Protein AF-A0AAJ0L5V7-F1 (afdb_monomer_lite)

Radius of gyration: 19.56 Å; chains: 1; bounding box: 46×31×51 Å

Secondary structure (DSSP, 8-state):
----PPTTB-PPPHHHHHHHHHTT--HHHHHHHHHT-B----HHHHHHHHHHHHHHHHHHHHH-HHHHHHHHHHHHHHHHHHHT-S-HHHHHHHHHHHHHHHHS-HHHHHHHHH-TTGGGS--

Structure (mmCIF, N/CA/C/O backbone):
data_AF-A0AAJ0L5V7-F1
#
_entry.id   AF-A0AAJ0L5V7-F1
#
loop_
_atom_site.group_PDB
_atom_site.id
_atom_site.type_symbol
_atom_site.label_atom_id
_atom_site.label_alt_id
_atom_site.label_comp_id
_atom_site.label_asym_id
_atom_site.label_entity_id
_atom_site.label_seq_id
_atom_site.pdbx_PDB_ins_code
_atom_site.Cartn_x
_atom_site.Cartn_y
_atom_site.Cartn_z
_atom_site.occupancy
_atom_site.B_iso_or_equiv
_atom_site.auth_seq_id
_atom_site.auth_comp_id
_atom_site.auth_asym_id
_atom_site.auth_atom_id
_atom_site.pdbx_PDB_model_num
ATOM 1 N N . MET A 1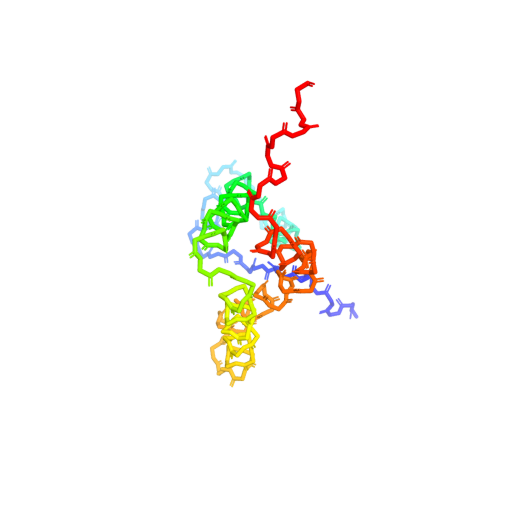 1 ? -22.178 -13.952 18.116 1.00 39.41 1 MET A N 1
ATOM 2 C CA . MET A 1 1 ? -22.077 -12.705 17.334 1.00 39.41 1 MET A CA 1
ATOM 3 C C . MET A 1 1 ? -20.886 -12.880 16.412 1.00 39.41 1 MET A C 1
ATOM 5 O O . MET A 1 1 ? -19.922 -13.462 16.895 1.00 39.41 1 MET A O 1
ATOM 9 N N . PRO A 1 2 ? -20.940 -12.532 15.119 1.00 45.53 2 PRO A N 1
ATOM 10 C CA . PRO A 1 2 ? -19.735 -12.599 14.310 1.00 45.53 2 PRO A CA 1
ATOM 11 C C . PRO A 1 2 ? -18.833 -11.428 14.713 1.00 45.53 2 PRO A C 1
ATOM 13 O O . PRO A 1 2 ? -19.220 -10.274 14.567 1.00 45.53 2 PRO A O 1
ATOM 16 N N . ASP A 1 3 ? -17.658 -11.751 15.250 1.00 53.69 3 ASP A N 1
ATOM 17 C CA . ASP A 1 3 ? -16.593 -10.827 15.670 1.00 53.69 3 ASP A CA 1
ATOM 18 C C . ASP A 1 3 ? -15.822 -10.202 14.481 1.00 53.69 3 ASP A C 1
ATOM 20 O O . ASP A 1 3 ? -14.781 -9.571 14.663 1.00 53.69 3 ASP A O 1
ATOM 24 N N . ASP A 1 4 ? -16.318 -10.340 13.251 1.00 61.75 4 ASP A N 1
ATOM 25 C CA . ASP A 1 4 ? -15.579 -9.986 12.038 1.00 61.75 4 ASP A CA 1
ATOM 26 C C . ASP A 1 4 ? -15.909 -8.565 11.575 1.00 61.75 4 ASP A C 1
ATOM 28 O O . ASP A 1 4 ? -16.668 -8.339 10.629 1.00 61.75 4 ASP A O 1
ATOM 32 N N . LYS A 1 5 ? -15.316 -7.577 12.251 1.00 63.09 5 LYS A N 1
ATOM 33 C CA . LYS A 1 5 ? -15.255 -6.215 11.707 1.00 63.09 5 LYS A CA 1
ATOM 34 C C . LYS A 1 5 ? -14.442 -6.233 10.400 1.00 63.09 5 LYS A C 1
ATOM 36 O O . LYS A 1 5 ? -13.410 -6.908 10.352 1.00 63.09 5 LYS A O 1
ATOM 41 N N . PRO A 1 6 ? -14.859 -5.505 9.348 1.00 61.47 6 PRO A N 1
ATOM 42 C CA . PRO A 1 6 ? -14.170 -5.533 8.059 1.00 61.47 6 PRO A CA 1
ATOM 43 C C . PRO A 1 6 ? -12.703 -5.098 8.168 1.00 61.47 6 PRO A C 1
ATOM 45 O O . PRO A 1 6 ? -12.343 -4.266 9.004 1.00 61.47 6 PRO A O 1
ATOM 48 N N . LEU A 1 7 ? -11.842 -5.622 7.291 1.00 54.34 7 LEU A N 1
ATOM 49 C CA . LEU A 1 7 ? -10.434 -5.227 7.243 1.00 54.34 7 LEU A CA 1
ATOM 50 C C . LEU A 1 7 ? -10.322 -3.714 6.976 1.00 54.34 7 LEU A C 1
ATOM 52 O O . LEU A 1 7 ? -10.874 -3.212 6.001 1.00 54.34 7 LEU A O 1
ATOM 56 N N . GLY A 1 8 ? -9.619 -2.986 7.848 1.00 57.88 8 GLY A N 1
ATOM 57 C CA . GLY A 1 8 ? -9.511 -1.525 7.764 1.00 57.88 8 GLY A CA 1
ATOM 58 C C . GLY A 1 8 ? -10.640 -0.756 8.457 1.00 57.88 8 GLY A C 1
ATOM 59 O O . GLY A 1 8 ? -10.652 0.470 8.385 1.00 57.88 8 GLY A O 1
ATOM 60 N N . TRP A 1 9 ? -11.559 -1.433 9.149 1.00 74.12 9 TRP A N 1
ATOM 61 C CA . TRP A 1 9 ? -12.513 -0.785 10.046 1.00 74.12 9 TRP A CA 1
ATOM 62 C C . TRP A 1 9 ? -11.790 0.032 11.119 1.00 74.12 9 TRP A C 1
ATOM 64 O O . TRP A 1 9 ? -10.848 -0.460 11.752 1.00 74.12 9 TRP A O 1
ATOM 74 N N . ARG A 1 10 ? -12.235 1.270 11.343 1.00 69.81 10 ARG A N 1
ATOM 75 C CA . ARG A 1 10 ? -11.743 2.103 12.445 1.00 69.81 10 ARG A CA 1
ATOM 76 C C . ARG A 1 10 ? -12.915 2.613 13.278 1.00 69.81 10 ARG A C 1
ATOM 78 O O . ARG A 1 10 ? -13.897 3.071 12.693 1.00 69.81 10 ARG A O 1
ATOM 85 N N . PRO A 1 11 ? -12.809 2.585 14.618 1.00 79.19 11 PRO A N 1
ATOM 86 C CA . PRO A 1 11 ? -13.787 3.268 15.446 1.00 79.19 11 PRO A CA 1
ATOM 87 C C . PRO A 1 11 ? -13.734 4.766 15.140 1.00 79.19 11 PRO A C 1
ATOM 89 O O . PRO A 1 11 ? -12.671 5.314 14.827 1.00 79.19 11 PRO A O 1
ATOM 92 N N . PHE A 1 12 ? -14.877 5.424 15.235 1.00 80.25 12 PHE A N 1
ATOM 93 C CA . PHE A 1 12 ? -14.944 6.871 15.238 1.00 80.25 12 PHE A CA 1
ATOM 94 C C . PHE A 1 12 ? -14.213 7.416 16.461 1.00 80.25 12 PHE A C 1
ATOM 96 O O . PHE A 1 12 ? -14.307 6.890 17.572 1.00 80.25 12 PHE A O 1
ATOM 103 N N . THR A 1 13 ? -13.474 8.502 16.259 1.00 84.38 13 THR A N 1
ATOM 104 C CA . THR A 1 13 ? -12.947 9.280 17.379 1.00 84.38 13 THR A CA 1
ATOM 105 C C . THR A 1 13 ? -14.088 10.006 18.097 1.00 84.38 13 THR A C 1
ATOM 107 O O . THR A 1 13 ? -15.181 10.172 17.549 1.00 84.38 13 THR A O 1
ATOM 110 N N . GLU A 1 14 ? -13.847 10.502 19.313 1.00 86.62 14 GLU A N 1
ATOM 111 C CA . GLU A 1 14 ? -14.851 11.321 20.011 1.00 86.62 14 GLU A CA 1
ATOM 112 C C . GLU A 1 14 ? -15.198 12.591 19.213 1.00 86.62 14 GLU A C 1
ATOM 114 O O . GLU A 1 14 ? -16.339 13.045 19.224 1.00 86.62 14 GLU A O 1
ATOM 119 N N . GLU A 1 15 ? -14.237 13.130 18.456 1.00 84.56 15 GLU A N 1
ATOM 120 C CA . GLU A 1 15 ? -14.461 14.253 17.543 1.00 84.56 15 GLU A CA 1
ATOM 121 C C . GLU A 1 15 ? -15.368 13.860 16.365 1.00 84.56 15 GLU A C 1
ATOM 123 O O . GLU A 1 15 ? -16.285 14.605 16.017 1.00 84.56 15 GLU A O 1
ATOM 128 N N . ASP A 1 16 ? -15.173 12.676 15.778 1.00 82.19 16 ASP A N 1
ATOM 129 C CA . ASP A 1 16 ? -16.054 12.141 14.732 1.00 82.19 16 ASP A CA 1
ATOM 130 C C . ASP A 1 16 ? -17.476 11.945 15.257 1.00 82.19 16 ASP A C 1
ATOM 132 O O . ASP A 1 16 ? -18.422 12.454 14.657 1.00 82.19 16 ASP A O 1
ATOM 136 N N . ARG A 1 17 ? -17.632 11.290 16.415 1.00 88.69 17 ARG A N 1
ATOM 137 C CA . ARG A 1 17 ? -18.939 11.097 17.063 1.00 88.69 17 ARG A CA 1
ATOM 138 C C . ARG A 1 17 ? -19.610 12.435 17.375 1.00 88.69 17 ARG A C 1
ATOM 140 O O . ARG A 1 17 ? -20.793 12.609 17.087 1.00 88.69 17 ARG A O 1
ATOM 147 N N . ALA A 1 18 ? -18.865 13.415 17.888 1.00 88.81 18 ALA A N 1
ATOM 148 C CA . ALA A 1 18 ? -19.383 14.759 18.136 1.00 88.81 18 ALA A CA 1
ATOM 149 C C . ALA A 1 18 ? -19.858 15.455 16.847 1.00 88.81 18 ALA A C 1
ATOM 151 O O . ALA A 1 18 ? -20.907 16.103 16.859 1.00 88.81 18 ALA A O 1
ATOM 152 N N . ARG A 1 19 ? -19.144 15.287 15.724 1.00 82.88 19 ARG A N 1
ATOM 153 C CA . ARG A 1 19 ? -19.575 15.799 14.413 1.00 82.88 19 ARG A CA 1
ATOM 154 C C . ARG A 1 19 ? -20.871 15.146 13.937 1.00 82.88 19 ARG A C 1
ATOM 156 O O . ARG A 1 19 ? -21.751 15.867 13.472 1.00 82.88 19 ARG A O 1
ATOM 163 N N . GLN A 1 20 ? -21.019 13.829 14.097 1.00 82.94 20 GLN A N 1
ATOM 164 C CA . GLN A 1 20 ? -22.247 13.119 13.712 1.00 82.94 20 GLN A CA 1
ATOM 165 C C . GLN A 1 20 ? -23.459 13.550 14.560 1.00 82.94 20 GLN A C 1
ATOM 167 O O . GLN A 1 20 ? -24.541 13.795 14.026 1.00 82.94 20 GLN A O 1
ATOM 172 N N . ARG A 1 21 ? -23.270 13.755 15.871 1.00 90.50 21 ARG A N 1
ATOM 173 C CA . ARG A 1 21 ? -24.312 14.324 16.748 1.00 90.50 21 ARG A CA 1
ATOM 174 C C . ARG A 1 21 ? -24.702 15.739 16.325 1.00 90.50 21 ARG A C 1
ATOM 176 O O . ARG A 1 21 ? -25.881 16.080 16.316 1.00 90.50 21 ARG A O 1
ATOM 183 N N . ALA A 1 22 ? -23.724 16.571 15.957 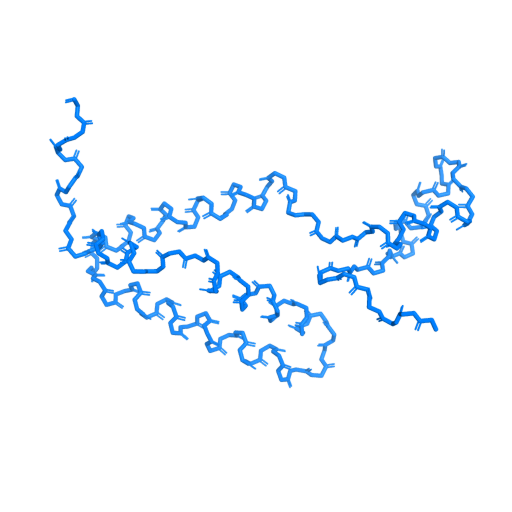1.00 88.62 22 ALA A N 1
ATOM 184 C CA . ALA A 1 22 ? -23.958 17.962 15.565 1.00 88.62 22 ALA A CA 1
ATOM 185 C C . ALA A 1 22 ? -24.797 18.102 14.282 1.00 88.62 22 ALA A C 1
ATOM 187 O O . ALA A 1 22 ? -25.473 19.116 14.110 1.00 88.62 22 ALA A O 1
ATOM 188 N N . ILE A 1 23 ? -24.785 17.093 13.407 1.00 83.81 23 ILE A N 1
ATOM 189 C CA . ILE A 1 23 ? -25.640 17.032 12.211 1.00 83.81 23 ILE A CA 1
ATOM 190 C C . ILE A 1 23 ? -26.974 16.306 12.450 1.00 83.81 23 ILE A C 1
ATOM 192 O O . ILE A 1 23 ? -27.785 16.214 11.532 1.00 83.81 23 ILE A O 1
ATOM 196 N N . GLY A 1 24 ? -27.231 15.862 13.685 1.00 87.25 24 GLY A N 1
ATOM 197 C CA . GLY A 1 24 ? -28.530 15.361 14.130 1.00 87.25 24 GLY A CA 1
ATOM 198 C C . GLY A 1 24 ? -28.709 13.845 14.083 1.00 87.25 24 GLY A C 1
ATOM 199 O O . GLY A 1 24 ? -29.845 13.395 14.217 1.00 87.25 24 GLY A O 1
ATOM 200 N N . TYR A 1 25 ? -27.641 13.061 13.906 1.00 84.31 25 TYR A N 1
ATOM 201 C CA . TYR A 1 25 ? -27.732 11.604 14.032 1.00 84.31 25 TYR A CA 1
ATOM 202 C C . TYR A 1 25 ? -27.852 11.175 15.499 1.00 84.31 25 TYR A C 1
ATOM 204 O O . TYR A 1 25 ? -27.205 11.746 16.382 1.00 84.31 25 TYR A O 1
ATOM 212 N N . ASP A 1 26 ? -28.687 10.167 15.749 1.00 89.69 26 ASP A N 1
ATOM 213 C CA . ASP A 1 26 ? -28.790 9.501 17.048 1.00 89.69 26 ASP A CA 1
ATOM 214 C C . ASP A 1 26 ? -27.671 8.462 17.241 1.00 89.69 26 ASP A C 1
ATOM 216 O O . ASP A 1 26 ? -26.942 8.125 16.309 1.00 89.69 26 ASP A O 1
ATOM 220 N N . GLU A 1 27 ? -27.491 7.980 18.476 1.00 88.00 27 GLU A N 1
ATOM 221 C CA . GLU A 1 27 ? -26.403 7.042 18.800 1.00 88.00 27 GLU A CA 1
ATOM 222 C C . GLU A 1 27 ? -26.523 5.712 18.044 1.00 88.00 27 GLU A C 1
ATOM 224 O O . GLU A 1 27 ? -25.503 5.152 17.663 1.00 88.00 27 GLU A O 1
ATOM 229 N N . GLU A 1 28 ? -27.742 5.237 17.769 1.00 87.81 28 GLU A N 1
ATOM 230 C CA . GLU A 1 28 ? -27.963 4.000 17.008 1.00 87.81 28 GLU A CA 1
ATOM 231 C C . GLU A 1 28 ? -27.470 4.157 15.563 1.00 87.81 28 GLU A C 1
ATOM 233 O O . GLU A 1 28 ? -26.686 3.343 15.078 1.00 87.81 28 GLU A O 1
ATOM 238 N N . THR A 1 29 ? -27.817 5.270 14.912 1.00 80.50 29 THR A N 1
ATOM 239 C CA . THR A 1 29 ? -27.324 5.611 13.572 1.00 80.50 29 THR A CA 1
ATOM 240 C C . THR A 1 29 ? -25.806 5.806 13.565 1.00 80.50 29 THR A C 1
ATOM 242 O O . THR A 1 29 ? -25.129 5.414 12.617 1.00 80.50 29 THR A O 1
ATOM 245 N N . ILE A 1 30 ? -25.238 6.410 14.613 1.00 83.50 30 ILE A N 1
ATOM 246 C CA . ILE A 1 30 ? -23.785 6.595 14.740 1.00 83.50 30 ILE A CA 1
ATOM 247 C C . ILE A 1 30 ? -23.066 5.251 14.875 1.00 83.50 30 ILE A C 1
ATOM 249 O O . ILE A 1 30 ? -22.027 5.069 14.243 1.00 83.50 30 ILE A O 1
ATOM 253 N N . ASP A 1 31 ? -23.610 4.316 15.651 1.00 83.75 31 ASP A N 1
ATOM 254 C CA . ASP A 1 31 ? -23.058 2.970 15.808 1.00 83.75 31 ASP A CA 1
ATOM 255 C C . ASP A 1 31 ? -23.146 2.176 14.492 1.00 83.75 31 ASP A C 1
ATOM 257 O O . ASP A 1 31 ? -22.189 1.497 14.118 1.00 83.75 31 ASP A O 1
ATOM 261 N N . GLU A 1 32 ? -24.238 2.302 13.731 1.00 79.56 32 GLU A N 1
ATOM 262 C CA . GLU A 1 32 ? -24.362 1.708 12.391 1.00 79.56 32 GLU A CA 1
ATOM 263 C C . GLU A 1 32 ? -23.354 2.303 11.397 1.00 79.56 32 GLU A C 1
ATOM 265 O O . GLU A 1 32 ? -22.671 1.570 10.671 1.00 79.56 32 GLU A O 1
ATOM 270 N N . LEU A 1 33 ? -23.210 3.633 11.393 1.00 73.31 33 LEU A N 1
ATOM 271 C CA . LEU A 1 33 ? -22.221 4.337 10.579 1.00 73.31 33 LEU A CA 1
ATOM 272 C C . LEU A 1 33 ? -20.803 3.909 10.952 1.00 73.31 33 LEU A C 1
ATOM 274 O O . LEU A 1 33 ? -20.004 3.627 10.063 1.00 73.31 33 LEU A O 1
ATOM 278 N N . GLU A 1 34 ? -20.507 3.795 12.244 1.00 79.06 34 GLU A N 1
ATOM 279 C CA . GLU A 1 34 ? -19.230 3.314 12.752 1.00 79.06 34 GLU A CA 1
ATOM 280 C C . GLU A 1 34 ? -18.989 1.863 12.326 1.00 79.06 34 GLU A C 1
ATOM 282 O O . GLU A 1 34 ? -17.925 1.571 11.800 1.00 79.06 34 GLU A O 1
ATOM 287 N N . LEU A 1 35 ? -19.958 0.952 12.450 1.00 74.62 35 LEU A N 1
ATOM 288 C CA . LEU A 1 35 ? -19.845 -0.437 11.978 1.00 74.62 35 LEU A CA 1
ATOM 289 C C . LEU A 1 35 ? -19.586 -0.528 10.467 1.00 74.62 35 LEU A C 1
ATOM 291 O O . LEU A 1 35 ? -18.848 -1.406 10.016 1.00 74.62 35 LEU A O 1
ATOM 295 N N . SER A 1 36 ? -20.142 0.411 9.701 1.00 65.31 36 SER A N 1
ATOM 296 C CA . SER A 1 36 ? -19.904 0.558 8.264 1.00 65.31 36 SER A CA 1
ATOM 297 C C . SER A 1 36 ? -18.646 1.366 7.911 1.00 65.31 36 SER A C 1
ATOM 299 O O . SER A 1 36 ? -18.292 1.435 6.733 1.00 65.31 36 SER A O 1
ATOM 301 N N . ASN A 1 37 ? -17.939 1.928 8.906 1.00 67.44 37 ASN A N 1
ATOM 302 C CA . ASN A 1 37 ? -16.719 2.727 8.752 1.00 67.44 37 ASN A CA 1
ATOM 303 C C . ASN A 1 37 ? -15.502 1.844 8.459 1.00 67.44 37 ASN A C 1
ATOM 305 O O . ASN A 1 37 ? -14.497 1.800 9.177 1.00 67.44 37 ASN A O 1
ATOM 309 N N . VAL A 1 38 ? -15.617 1.102 7.370 1.00 55.75 38 VAL A N 1
ATOM 310 C CA . VAL A 1 38 ? -14.494 0.494 6.685 1.00 55.75 38 VAL A CA 1
ATOM 311 C C . VAL A 1 38 ? -13.674 1.638 6.115 1.00 55.75 38 VAL A C 1
ATOM 313 O O . VAL A 1 38 ? -14.240 2.554 5.522 1.00 55.75 38 VAL A O 1
ATOM 316 N N . TYR A 1 39 ? -12.351 1.594 6.267 1.00 54.72 39 TYR A N 1
ATOM 317 C CA . TYR A 1 39 ? -11.459 2.409 5.454 1.00 54.72 39 TYR A CA 1
ATOM 318 C C . TYR A 1 39 ? -11.806 2.179 3.977 1.00 54.72 39 TYR A C 1
ATOM 320 O O . TYR A 1 39 ? -11.367 1.217 3.351 1.00 54.72 39 TYR A O 1
ATOM 328 N N . SER A 1 40 ? -12.637 3.060 3.430 1.00 45.94 40 SER A N 1
ATOM 329 C CA . SER A 1 40 ? -12.746 3.254 2.003 1.00 45.94 40 SER A CA 1
ATOM 330 C C . SER A 1 40 ? -11.501 4.046 1.637 1.00 45.94 40 SER A C 1
ATOM 332 O O . SER A 1 40 ? -11.268 5.103 2.241 1.00 45.94 40 SER A O 1
ATOM 334 N N . PRO A 1 41 ? -10.650 3.567 0.719 1.00 47.81 41 PRO A N 1
ATOM 335 C CA . PRO A 1 41 ? -9.676 4.450 0.119 1.00 47.81 41 PRO A CA 1
ATOM 336 C C . PRO A 1 41 ? -10.477 5.594 -0.513 1.00 47.81 41 PRO A C 1
ATOM 338 O O . PRO A 1 41 ? -11.051 5.436 -1.586 1.00 47.81 41 PRO A O 1
ATOM 341 N N . ASN A 1 42 ? -10.553 6.739 0.178 1.00 50.50 42 ASN A N 1
ATOM 342 C CA . ASN A 1 42 ? -11.027 7.993 -0.401 1.00 50.50 42 ASN A CA 1
ATOM 343 C C . ASN A 1 42 ? -10.343 8.155 -1.763 1.00 50.50 42 ASN A C 1
ATOM 345 O O . ASN A 1 42 ? -9.228 7.665 -1.928 1.00 50.50 42 ASN A O 1
ATOM 349 N N . GLU A 1 43 ? -10.936 8.861 -2.724 1.00 48.62 43 GLU A N 1
ATOM 350 C CA . GLU A 1 43 ? -10.329 9.082 -4.051 1.00 48.62 43 GLU A CA 1
ATOM 351 C C . GLU A 1 43 ? -8.828 9.434 -3.957 1.00 48.62 43 GLU A C 1
ATOM 353 O O . GLU A 1 43 ? -8.010 8.935 -4.723 1.00 48.62 43 GLU A O 1
ATOM 358 N N . HIS A 1 44 ? -8.432 10.185 -2.923 1.00 52.97 44 HIS A N 1
ATOM 359 C CA . HIS 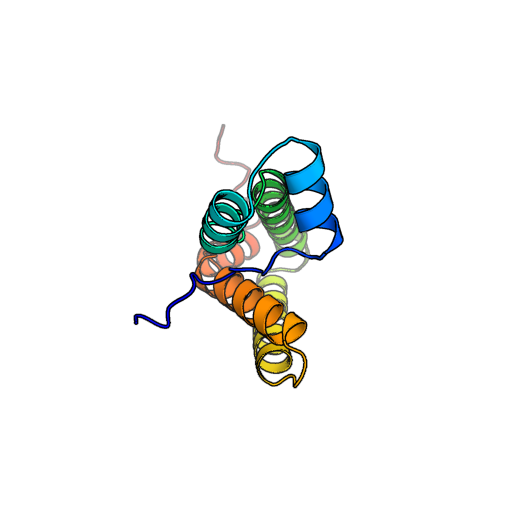A 1 44 ? -7.041 10.493 -2.569 1.00 52.97 44 HIS A CA 1
ATOM 360 C C . HIS A 1 44 ? -6.105 9.278 -2.419 1.00 52.97 44 HIS A C 1
ATOM 362 O O . HIS A 1 44 ? -4.936 9.369 -2.777 1.00 52.97 44 HIS A O 1
ATOM 368 N N . ALA A 1 45 ? -6.577 8.155 -1.883 1.00 60.94 45 ALA A N 1
ATOM 369 C CA . ALA A 1 45 ? -5.807 6.924 -1.741 1.00 60.94 45 ALA A CA 1
ATOM 370 C C . ALA A 1 45 ? -5.633 6.197 -3.083 1.00 60.94 45 ALA A C 1
ATOM 372 O O . ALA A 1 45 ? -4.551 5.670 -3.331 1.00 60.94 45 ALA A O 1
ATOM 373 N N . ILE A 1 46 ? -6.633 6.235 -3.975 1.00 65.38 46 ILE A N 1
ATOM 374 C CA . ILE A 1 46 ? -6.483 5.739 -5.355 1.00 65.38 46 ILE A CA 1
ATOM 375 C C . ILE A 1 46 ? -5.435 6.588 -6.085 1.00 65.38 46 ILE A C 1
ATOM 377 O O . ILE A 1 46 ? -4.460 6.043 -6.599 1.00 65.38 46 ILE A O 1
ATOM 381 N N . TRP A 1 47 ? -5.550 7.919 -6.017 1.00 67.69 47 TRP A N 1
ATOM 382 C CA . TRP A 1 47 ? -4.568 8.838 -6.606 1.00 67.69 47 TRP A CA 1
ATOM 383 C C . TRP A 1 47 ? -3.159 8.657 -6.028 1.00 67.69 47 TRP A C 1
ATOM 385 O O . TRP A 1 47 ? -2.175 8.740 -6.760 1.00 67.69 47 TRP A O 1
ATOM 395 N N . ALA A 1 48 ? -3.033 8.385 -4.726 1.00 71.94 48 ALA A N 1
ATOM 396 C CA . ALA A 1 48 ? -1.743 8.125 -4.092 1.00 71.94 48 ALA A CA 1
ATOM 397 C C . ALA A 1 48 ? -1.108 6.814 -4.579 1.00 71.94 48 ALA A C 1
ATOM 399 O O . ALA A 1 48 ? 0.105 6.772 -4.799 1.00 71.94 48 ALA A O 1
ATOM 400 N N . VAL A 1 49 ? -1.908 5.760 -4.778 1.00 75.62 49 VAL A N 1
ATOM 401 C CA . VAL A 1 49 ? -1.433 4.495 -5.354 1.00 75.62 49 VAL A CA 1
ATOM 402 C C . VAL A 1 49 ? -0.997 4.705 -6.801 1.00 75.62 49 VAL A C 1
ATOM 404 O O . VAL A 1 49 ? 0.115 4.320 -7.153 1.00 75.62 49 VAL A O 1
ATOM 407 N N . GLU A 1 50 ? -1.808 5.372 -7.622 1.00 76.75 50 GLU A N 1
ATOM 408 C CA . GLU A 1 50 ? -1.466 5.667 -9.018 1.00 76.75 50 GLU A CA 1
ATOM 409 C C . GLU A 1 50 ? -0.200 6.523 -9.140 1.00 76.75 50 GLU A C 1
ATOM 411 O O . GLU A 1 50 ? 0.689 6.213 -9.939 1.00 76.75 50 GLU A O 1
ATOM 416 N N . LEU A 1 51 ? -0.064 7.555 -8.302 1.00 78.88 51 LEU A N 1
ATOM 417 C CA . LEU A 1 51 ? 1.145 8.371 -8.230 1.00 78.88 51 LEU A CA 1
ATOM 418 C C . LEU A 1 51 ? 2.356 7.531 -7.806 1.00 78.88 51 LEU A C 1
ATOM 420 O O . LEU A 1 51 ? 3.415 7.626 -8.426 1.00 78.88 51 LEU A O 1
ATOM 424 N N . GLY A 1 52 ? 2.205 6.680 -6.789 1.00 83.69 52 GLY A N 1
ATOM 425 C CA . GLY A 1 52 ? 3.255 5.768 -6.336 1.00 83.69 52 GLY A CA 1
ATOM 426 C C . GLY A 1 52 ? 3.714 4.813 -7.440 1.00 83.69 52 GLY A C 1
ATOM 427 O O . GLY A 1 52 ? 4.915 4.651 -7.657 1.00 83.69 52 GLY A O 1
ATOM 428 N N . VAL A 1 53 ? 2.774 4.248 -8.200 1.00 83.81 53 VAL A N 1
ATOM 429 C CA . VAL A 1 53 ? 3.045 3.396 -9.368 1.00 83.81 53 VAL A CA 1
ATOM 430 C C . VAL A 1 53 ? 3.777 4.184 -10.460 1.00 83.81 53 VAL A C 1
ATOM 432 O O . VAL A 1 53 ? 4.778 3.711 -11.000 1.00 83.81 53 VAL A O 1
ATOM 435 N N . ALA A 1 54 ? 3.332 5.403 -10.775 1.00 82.50 54 ALA A N 1
ATOM 436 C CA . ALA A 1 54 ? 3.987 6.258 -11.764 1.00 82.50 54 ALA A CA 1
ATOM 437 C C . ALA A 1 54 ? 5.430 6.609 -11.358 1.00 82.50 54 ALA A C 1
ATOM 439 O O . ALA A 1 54 ? 6.345 6.545 -12.185 1.00 82.50 54 ALA A O 1
ATOM 440 N N . MET A 1 55 ? 5.655 6.918 -10.078 1.00 84.62 55 MET A N 1
ATOM 441 C CA . MET A 1 55 ? 6.986 7.167 -9.519 1.00 84.62 55 MET A CA 1
ATOM 442 C C . MET A 1 55 ? 7.868 5.917 -9.569 1.00 84.62 55 MET A C 1
ATOM 444 O O . MET A 1 55 ? 9.027 6.015 -9.970 1.00 84.62 55 MET A O 1
ATOM 448 N N . LEU A 1 56 ? 7.324 4.746 -9.226 1.00 85.81 56 LEU A N 1
ATOM 449 C CA . LEU A 1 56 ? 8.019 3.462 -9.329 1.00 85.81 56 LEU A CA 1
ATOM 450 C C . LEU A 1 56 ? 8.447 3.167 -10.765 1.00 85.81 56 LEU A C 1
ATOM 452 O O . LEU A 1 56 ? 9.585 2.765 -10.985 1.00 85.81 56 LEU A O 1
ATOM 456 N N . HIS A 1 57 ? 7.590 3.432 -11.752 1.00 83.94 57 HIS A N 1
ATOM 457 C CA . HIS A 1 57 ? 7.964 3.298 -13.157 1.00 83.94 57 HIS A CA 1
ATOM 458 C C . HIS A 1 57 ? 9.053 4.298 -13.563 1.00 83.94 57 HIS A C 1
ATOM 460 O O . HIS A 1 57 ? 10.022 3.923 -14.222 1.00 83.94 57 HIS A O 1
ATOM 466 N N . ALA A 1 58 ? 8.929 5.573 -13.186 1.00 83.38 58 ALA A N 1
ATOM 467 C CA . ALA A 1 58 ? 9.928 6.589 -13.514 1.00 83.38 58 ALA A CA 1
ATOM 468 C C . ALA A 1 58 ? 11.302 6.267 -12.902 1.00 83.38 58 ALA A C 1
ATOM 470 O O . ALA A 1 58 ? 12.319 6.334 -13.594 1.00 83.38 58 ALA A O 1
ATOM 471 N N . ALA A 1 59 ? 11.329 5.865 -11.632 1.00 86.00 59 ALA A N 1
ATOM 472 C CA . ALA A 1 59 ? 12.545 5.472 -10.933 1.00 86.00 59 ALA A CA 1
ATOM 473 C C . ALA A 1 59 ? 13.099 4.136 -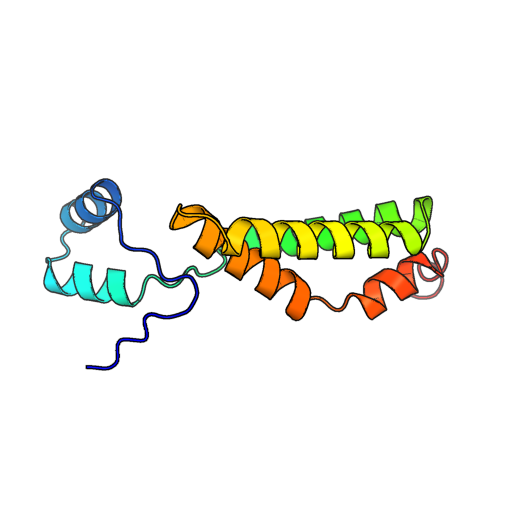11.451 1.00 86.00 59 ALA A C 1
ATOM 475 O O . ALA A 1 59 ? 14.296 4.034 -11.707 1.00 86.00 59 ALA A O 1
ATOM 476 N N . GLY A 1 60 ? 12.238 3.146 -11.693 1.00 84.94 60 GLY A N 1
ATOM 477 C CA . GLY A 1 60 ? 12.609 1.843 -12.243 1.00 84.94 60 GLY A CA 1
ATOM 478 C C . GLY A 1 60 ? 13.266 1.947 -13.619 1.00 84.94 60 GLY A C 1
ATOM 479 O O . GLY A 1 60 ? 14.271 1.291 -13.856 1.00 84.94 60 GLY A O 1
ATOM 480 N N . ARG A 1 61 ? 12.802 2.849 -14.495 1.00 82.25 61 ARG A N 1
ATOM 481 C CA . ARG A 1 61 ? 13.476 3.115 -15.782 1.00 82.25 61 ARG A CA 1
ATOM 482 C C . ARG A 1 61 ? 14.902 3.646 -15.617 1.00 82.25 61 ARG A C 1
ATOM 484 O O . ARG A 1 61 ? 15.764 3.353 -16.436 1.00 82.25 61 ARG A O 1
ATOM 491 N N . ARG A 1 62 ? 15.156 4.438 -14.571 1.00 84.94 62 ARG A N 1
ATOM 492 C CA . ARG A 1 62 ? 16.474 5.031 -14.295 1.00 84.94 62 ARG A CA 1
ATOM 493 C C . ARG A 1 62 ? 17.419 4.069 -13.575 1.00 84.94 62 ARG A C 1
ATOM 495 O O . ARG A 1 62 ? 18.625 4.132 -13.794 1.00 84.94 62 ARG A O 1
ATOM 502 N N . HIS A 1 63 ? 16.885 3.246 -12.680 1.00 87.31 63 HIS A N 1
ATOM 503 C CA . HIS A 1 63 ? 17.665 2.433 -11.744 1.00 87.31 63 HIS A CA 1
ATOM 504 C C . HIS A 1 63 ? 17.620 0.929 -12.044 1.00 87.31 63 HIS A C 1
ATOM 506 O O . HIS A 1 63 ? 18.353 0.165 -11.422 1.00 87.31 63 HIS A O 1
ATOM 512 N N . GLY A 1 64 ? 16.808 0.508 -13.013 1.00 87.94 64 GLY A N 1
ATOM 513 C CA . GLY A 1 64 ? 16.638 -0.884 -13.404 1.00 87.94 64 GLY A CA 1
ATOM 514 C C . GLY A 1 64 ? 15.688 -1.673 -12.491 1.00 87.94 64 GLY A C 1
ATOM 515 O O . GLY A 1 64 ? 15.143 -1.144 -11.517 1.00 87.94 64 GLY A O 1
ATOM 516 N N . PRO A 1 65 ? 15.474 -2.965 -12.797 1.00 88.50 65 PRO A N 1
ATOM 517 C CA . PRO A 1 65 ? 14.518 -3.820 -12.089 1.00 88.50 65 PRO A CA 1
ATOM 518 C C . PRO A 1 65 ? 14.870 -4.088 -10.622 1.00 88.50 65 PRO A C 1
ATOM 520 O O . PRO A 1 65 ? 13.970 -4.343 -9.822 1.00 88.50 65 PRO A O 1
ATOM 523 N N . ASP A 1 66 ? 16.147 -4.005 -10.247 1.00 91.50 66 ASP A N 1
ATOM 524 C CA . ASP A 1 66 ? 16.579 -4.235 -8.863 1.00 91.50 66 ASP A CA 1
ATOM 525 C C . ASP A 1 66 ? 16.033 -3.173 -7.906 1.00 91.50 66 ASP A C 1
ATOM 527 O O . ASP A 1 66 ? 15.644 -3.503 -6.791 1.00 91.50 66 ASP A O 1
ATOM 531 N N . PHE A 1 67 ? 15.849 -1.935 -8.374 1.00 91.12 67 PHE A N 1
ATOM 532 C CA . PHE A 1 67 ? 15.180 -0.898 -7.590 1.00 91.12 67 PHE A CA 1
ATOM 533 C C . PHE A 1 67 ? 13.754 -1.303 -7.188 1.00 91.12 67 PHE A C 1
ATOM 535 O O . PHE A 1 67 ? 13.361 -1.143 -6.035 1.00 91.12 67 PHE A O 1
ATOM 542 N N . ALA A 1 68 ? 12.970 -1.855 -8.120 1.00 90.31 68 ALA A N 1
ATOM 543 C CA . ALA A 1 68 ? 11.606 -2.294 -7.825 1.00 90.31 68 ALA A CA 1
ATOM 544 C C . ALA A 1 68 ? 11.590 -3.478 -6.841 1.00 90.31 68 ALA A C 1
ATOM 546 O O . ALA A 1 68 ? 10.739 -3.521 -5.949 1.00 90.31 68 ALA A O 1
ATOM 547 N N . ARG A 1 69 ? 12.563 -4.395 -6.948 1.00 91.62 69 ARG A N 1
ATOM 548 C CA . ARG A 1 69 ? 12.745 -5.501 -5.990 1.00 91.62 69 ARG A CA 1
ATOM 549 C C . ARG A 1 69 ? 13.106 -4.996 -4.595 1.00 91.62 69 ARG A C 1
ATOM 551 O O . ARG A 1 69 ? 12.547 -5.485 -3.614 1.00 91.62 69 ARG A O 1
ATOM 558 N N . ASP A 1 70 ? 13.982 -4.001 -4.503 1.00 94.25 70 ASP A N 1
ATOM 559 C CA . ASP A 1 70 ? 14.372 -3.391 -3.232 1.00 94.25 70 ASP A CA 1
ATOM 560 C C . ASP A 1 70 ? 13.193 -2.676 -2.566 1.00 94.25 70 ASP A C 1
ATOM 562 O O . ASP A 1 70 ? 12.982 -2.829 -1.361 1.00 94.25 70 ASP A O 1
ATOM 566 N N . VAL A 1 71 ? 12.370 -1.954 -3.337 1.00 92.94 71 VAL A N 1
ATOM 567 C CA . VAL A 1 71 ? 11.151 -1.327 -2.805 1.00 92.94 71 VAL A CA 1
ATOM 568 C C . VAL A 1 71 ? 10.164 -2.380 -2.301 1.00 92.94 71 VAL A C 1
ATOM 570 O O . VAL A 1 71 ? 9.661 -2.249 -1.184 1.00 92.94 71 VAL A O 1
ATOM 573 N N . LEU A 1 72 ? 9.921 -3.447 -3.069 1.00 93.69 72 LEU A N 1
ATOM 574 C CA . LEU A 1 72 ? 9.071 -4.558 -2.638 1.00 93.69 72 LEU A CA 1
ATOM 575 C C . LEU A 1 72 ? 9.581 -5.176 -1.325 1.00 93.69 72 LEU A C 1
ATOM 577 O O . LEU A 1 72 ? 8.818 -5.326 -0.369 1.00 93.69 72 LEU A O 1
ATOM 581 N N . SER A 1 73 ? 10.881 -5.465 -1.244 1.00 95.31 73 SER A N 1
ATOM 582 C CA . SER A 1 73 ? 11.527 -6.008 -0.043 1.00 95.31 73 SER A CA 1
ATOM 583 C C . SER A 1 73 ? 11.392 -5.068 1.164 1.00 95.31 73 SER A C 1
ATOM 585 O O . SER A 1 73 ? 11.082 -5.501 2.282 1.00 95.31 73 SER A O 1
ATOM 587 N N . ALA A 1 74 ? 11.549 -3.758 0.950 1.00 94.94 74 ALA A N 1
ATOM 588 C CA . ALA A 1 74 ? 11.378 -2.745 1.986 1.00 94.94 74 ALA A CA 1
ATOM 589 C C . ALA A 1 74 ? 9.927 -2.672 2.494 1.00 94.94 74 ALA A C 1
ATOM 591 O O . ALA A 1 74 ? 9.708 -2.585 3.706 1.00 94.94 74 ALA A O 1
ATOM 592 N N . LEU A 1 75 ? 8.936 -2.755 1.600 1.00 93.56 75 LEU A N 1
ATOM 593 C CA . LEU A 1 75 ? 7.514 -2.767 1.958 1.00 93.56 75 LEU A CA 1
ATOM 594 C C . LEU A 1 75 ? 7.128 -4.042 2.715 1.00 93.56 75 LEU A C 1
ATOM 596 O O . LEU A 1 75 ? 6.484 -3.954 3.759 1.00 93.56 75 LEU A O 1
ATOM 600 N N . GLN A 1 76 ? 7.586 -5.213 2.265 1.00 93.81 76 GLN A N 1
ATOM 601 C CA . GLN A 1 76 ? 7.382 -6.486 2.967 1.00 93.81 76 GLN A CA 1
ATOM 602 C C . GLN A 1 76 ? 7.993 -6.459 4.375 1.00 93.81 76 GLN A C 1
ATOM 604 O O . GLN A 1 76 ? 7.354 -6.851 5.356 1.00 93.81 76 GLN A O 1
ATOM 609 N N . SER A 1 77 ? 9.214 -5.935 4.495 1.00 95.31 77 SER A N 1
ATOM 610 C CA . SER A 1 77 ? 9.896 -5.774 5.782 1.00 95.31 77 SER A CA 1
ATOM 611 C C . SER A 1 77 ? 9.159 -4.795 6.700 1.00 95.31 77 SER A C 1
ATOM 613 O O . SER A 1 77 ? 9.027 -5.050 7.900 1.00 95.31 77 SER A O 1
ATOM 615 N N . ARG A 1 78 ? 8.641 -3.688 6.147 1.00 93.19 78 ARG A N 1
ATOM 616 C CA . ARG A 1 78 ? 7.817 -2.720 6.882 1.00 93.19 78 ARG A CA 1
ATOM 617 C C . ARG A 1 78 ? 6.530 -3.366 7.385 1.00 93.19 78 ARG A C 1
ATOM 619 O O . ARG A 1 78 ? 6.258 -3.245 8.575 1.00 93.19 78 ARG A O 1
ATOM 626 N N . ALA A 1 79 ? 5.794 -4.068 6.524 1.00 89.06 79 ALA A N 1
ATOM 627 C CA . ALA A 1 79 ? 4.565 -4.764 6.895 1.00 89.06 79 ALA A CA 1
ATOM 628 C C . ALA A 1 79 ? 4.813 -5.732 8.058 1.00 89.06 79 ALA A C 1
ATOM 630 O O . ALA A 1 79 ? 4.162 -5.625 9.091 1.00 89.06 79 ALA A O 1
ATOM 631 N N . LYS A 1 80 ? 5.837 -6.591 7.953 1.00 92.69 80 LYS A N 1
ATOM 632 C CA . LYS A 1 80 ? 6.195 -7.544 9.015 1.00 92.69 80 LYS A CA 1
ATOM 633 C C . LYS A 1 80 ? 6.510 -6.856 10.345 1.00 92.69 80 LYS A C 1
ATOM 635 O O . LYS A 1 80 ? 6.065 -7.319 11.392 1.00 92.69 80 LYS A O 1
ATOM 640 N N . ARG A 1 81 ? 7.286 -5.766 10.314 1.00 94.62 81 ARG A N 1
ATOM 641 C CA . ARG A 1 81 ? 7.634 -5.002 11.521 1.00 94.62 81 ARG A CA 1
ATOM 642 C C . ARG A 1 81 ? 6.392 -4.389 12.169 1.00 94.62 81 ARG A C 1
ATOM 644 O O . ARG A 1 81 ? 6.235 -4.498 13.377 1.00 94.62 81 ARG A O 1
ATOM 651 N N . LEU A 1 82 ? 5.529 -3.773 11.366 1.00 86.38 82 LEU A N 1
ATOM 652 C CA . LEU A 1 82 ? 4.293 -3.139 11.823 1.00 86.38 82 LEU A CA 1
ATOM 653 C C . LEU A 1 82 ? 3.303 -4.160 12.406 1.00 86.38 82 LEU A C 1
ATOM 655 O O . LEU A 1 82 ? 2.738 -3.931 13.471 1.00 86.38 82 LEU A O 1
ATOM 659 N N . SER A 1 83 ? 3.164 -5.333 11.782 1.00 80.00 83 SER A N 1
ATOM 660 C CA . SER A 1 83 ? 2.314 -6.417 12.293 1.00 80.00 83 SER A CA 1
ATOM 661 C C . SER A 1 83 ? 2.767 -6.961 13.653 1.00 80.00 83 SER A C 1
ATOM 663 O O . SER A 1 83 ? 1.937 -7.455 14.410 1.00 80.00 83 SER A O 1
ATOM 665 N N . GLY A 1 84 ? 4.063 -6.877 13.969 1.00 80.12 84 GLY A N 1
ATOM 666 C CA . GLY A 1 84 ? 4.618 -7.280 15.264 1.00 80.12 84 GLY A CA 1
ATOM 667 C C . GLY A 1 84 ? 4.555 -6.203 16.353 1.00 80.12 84 GLY A C 1
ATOM 668 O O . GLY A 1 84 ? 5.054 -6.446 17.448 1.00 80.12 84 GLY A O 1
ATOM 669 N N . SER A 1 85 ? 4.000 -5.021 16.064 1.00 89.19 85 SER A N 1
ATOM 670 C CA . SER A 1 85 ? 3.929 -3.908 17.015 1.00 89.19 85 SER A CA 1
ATOM 671 C C . SER A 1 85 ? 2.844 -4.115 18.079 1.00 89.19 85 SER A C 1
ATOM 673 O O . SER A 1 85 ? 1.763 -4.655 17.813 1.00 89.19 85 SER A O 1
ATOM 675 N N . GLU A 1 86 ? 3.105 -3.621 19.290 1.00 83.69 86 GLU A N 1
ATOM 676 C CA . GLU A 1 86 ? 2.112 -3.551 20.369 1.00 83.69 86 GLU A CA 1
ATOM 677 C C . GLU A 1 86 ? 1.049 -2.467 20.108 1.00 83.69 86 GLU A C 1
ATOM 679 O O . GLU A 1 86 ? -0.078 -2.579 20.599 1.00 83.69 86 GLU A O 1
ATOM 684 N N . SER A 1 87 ? 1.348 -1.482 19.254 1.00 76.81 87 SER A N 1
ATOM 685 C CA . SER A 1 87 ? 0.400 -0.447 18.823 1.00 76.81 87 SER A CA 1
ATOM 686 C C . SER A 1 87 ? -0.675 -1.013 17.889 1.00 76.81 87 SER A C 1
ATOM 688 O O . SER A 1 87 ? -0.377 -1.709 16.916 1.00 76.81 87 SER A O 1
ATOM 690 N N . SER A 1 88 ? -1.947 -0.701 18.159 1.00 66.69 88 SER A N 1
ATOM 691 C CA . SER A 1 88 ? -3.062 -1.062 17.272 1.00 66.69 88 SER A CA 1
ATOM 692 C C . SER A 1 88 ? -2.985 -0.363 15.919 1.00 66.69 88 SER A C 1
ATOM 694 O O . SER A 1 88 ? -3.284 -0.990 14.905 1.00 66.69 88 SER A O 1
ATOM 696 N N . ASP A 1 89 ? -2.547 0.895 15.896 1.00 67.25 89 ASP A N 1
ATOM 697 C CA . ASP A 1 89 ? -2.457 1.689 14.669 1.00 67.25 89 ASP A CA 1
ATOM 698 C C . ASP A 1 89 ? -1.391 1.133 13.730 1.00 67.25 89 ASP A C 1
ATOM 700 O O . ASP A 1 89 ? -1.637 0.977 12.532 1.00 67.25 89 ASP A O 1
ATOM 704 N N . ASP A 1 90 ? -0.251 0.730 14.294 1.00 69.00 90 ASP A N 1
ATOM 705 C CA . ASP A 1 90 ? 0.818 0.082 13.541 1.00 69.00 90 ASP A CA 1
ATOM 706 C C . ASP A 1 90 ? 0.328 -1.230 12.929 1.00 69.00 90 ASP A C 1
ATOM 708 O O . ASP A 1 90 ? 0.604 -1.504 11.767 1.00 69.00 90 ASP A O 1
ATOM 712 N N . ARG A 1 91 ? -0.440 -2.041 13.667 1.00 71.38 91 ARG A N 1
ATOM 713 C CA . ARG A 1 91 ? -0.973 -3.300 13.127 1.00 71.38 91 ARG A CA 1
ATOM 714 C C . ARG A 1 91 ? -1.937 -3.067 11.964 1.00 71.38 91 ARG A C 1
ATOM 716 O O . ARG A 1 91 ? -1.877 -3.812 10.983 1.00 71.38 91 ARG A O 1
ATOM 723 N N . VAL A 1 92 ? -2.782 -2.035 12.041 1.00 72.88 92 VAL A N 1
ATOM 724 C CA . VAL A 1 92 ? -3.668 -1.642 10.932 1.00 72.88 92 VAL A CA 1
ATOM 725 C C . VAL A 1 92 ? -2.845 -1.176 9.731 1.00 72.88 92 VAL A C 1
ATOM 727 O O . VAL A 1 92 ? -3.071 -1.658 8.622 1.00 72.88 92 VAL A O 1
ATOM 730 N N . GLU A 1 93 ? -1.854 -0.303 9.932 1.00 74.56 93 GLU A N 1
ATOM 731 C CA . GLU A 1 93 ? -0.960 0.136 8.854 1.00 74.56 93 GLU A CA 1
ATOM 732 C C . GLU A 1 93 ? -0.207 -1.054 8.236 1.00 74.56 93 GLU A C 1
ATOM 734 O O . GLU A 1 93 ? -0.118 -1.173 7.016 1.00 74.56 93 GLU A O 1
ATOM 739 N N . GLY A 1 94 ? 0.271 -1.988 9.059 1.00 71.56 94 GLY A N 1
ATOM 740 C CA . GLY A 1 94 ? 0.935 -3.209 8.611 1.00 71.56 94 GLY A CA 1
ATOM 741 C C . GLY A 1 94 ? 0.053 -4.051 7.692 1.00 71.56 94 GLY A C 1
ATOM 742 O O . GLY A 1 94 ? 0.523 -4.498 6.645 1.00 71.56 94 GLY A O 1
ATOM 743 N N . ALA A 1 95 ? -1.230 -4.212 8.031 1.00 75.19 95 ALA A N 1
ATOM 744 C CA . ALA A 1 95 ? -2.199 -4.908 7.187 1.00 75.19 95 ALA A CA 1
ATOM 745 C C . ALA A 1 95 ? -2.448 -4.173 5.859 1.00 75.19 95 ALA A C 1
ATOM 747 O O . ALA A 1 95 ? -2.534 -4.812 4.812 1.00 75.19 95 ALA A O 1
ATOM 748 N N . MET A 1 96 ? -2.499 -2.838 5.873 1.00 77.62 96 MET A N 1
ATOM 749 C CA . MET A 1 96 ? -2.654 -2.033 4.656 1.00 77.62 96 MET A CA 1
ATOM 750 C C . MET A 1 96 ? -1.438 -2.153 3.730 1.00 77.62 96 MET A C 1
ATOM 752 O O . MET A 1 96 ? -1.599 -2.342 2.525 1.00 77.62 96 MET A O 1
ATOM 756 N N . VAL A 1 97 ? -0.220 -2.098 4.280 1.00 81.56 97 VAL A N 1
ATOM 757 C CA . VAL A 1 97 ? 1.019 -2.287 3.507 1.00 81.56 97 VAL A CA 1
ATOM 758 C C . VAL A 1 97 ? 1.095 -3.711 2.951 1.00 81.56 97 VAL A C 1
ATOM 760 O O . VAL A 1 97 ? 1.456 -3.892 1.790 1.00 81.56 97 VAL A O 1
ATOM 763 N N . ALA A 1 98 ? 0.720 -4.722 3.740 1.00 79.25 98 ALA A N 1
ATOM 764 C CA . ALA A 1 98 ? 0.658 -6.106 3.274 1.00 79.25 98 ALA A CA 1
ATOM 765 C C . ALA A 1 98 ? -0.356 -6.279 2.131 1.00 79.25 98 ALA A C 1
ATOM 767 O O . ALA A 1 98 ? -0.049 -6.940 1.141 1.00 79.25 98 ALA A O 1
ATOM 768 N N . ASN A 1 99 ? -1.527 -5.644 2.239 1.00 80.50 99 ASN A N 1
ATOM 769 C CA . ASN A 1 99 ? -2.537 -5.655 1.187 1.00 80.50 99 ASN A CA 1
ATOM 770 C C . ASN A 1 99 ? -2.012 -5.004 -0.098 1.00 80.50 99 ASN A C 1
ATOM 772 O O . ASN A 1 99 ? -2.087 -5.625 -1.148 1.00 80.50 99 ASN A O 1
ATOM 776 N N . LEU A 1 100 ? -1.390 -3.820 -0.012 1.00 82.94 100 LEU A N 1
ATOM 777 C CA . LEU A 1 100 ? -0.759 -3.161 -1.163 1.00 82.94 100 LEU A CA 1
ATOM 778 C C . LEU A 1 100 ? 0.247 -4.083 -1.866 1.00 82.94 100 LEU A C 1
ATOM 780 O O . LEU A 1 100 ? 0.232 -4.199 -3.090 1.00 82.94 100 LEU A O 1
ATOM 784 N N . VAL A 1 101 ? 1.111 -4.748 -1.092 1.00 87.06 101 VAL A N 1
ATOM 785 C CA . VAL A 1 101 ? 2.094 -5.697 -1.628 1.00 87.06 101 VAL A CA 1
ATOM 786 C C . VAL A 1 101 ? 1.411 -6.861 -2.349 1.00 87.06 101 VAL A C 1
ATOM 788 O O . VAL A 1 101 ? 1.883 -7.259 -3.407 1.00 87.06 101 VAL A O 1
ATOM 791 N N . ALA A 1 102 ? 0.317 -7.390 -1.800 1.00 84.12 102 ALA A N 1
ATOM 792 C CA . ALA A 1 102 ? -0.400 -8.529 -2.366 1.00 84.12 102 ALA A CA 1
ATOM 793 C C . ALA A 1 102 ? -1.246 -8.177 -3.600 1.00 84.12 102 ALA A C 1
ATOM 795 O O . ALA A 1 102 ? -1.418 -9.020 -4.476 1.00 84.12 102 ALA A O 1
ATOM 796 N N . THR A 1 103 ? -1.796 -6.962 -3.670 1.00 81.94 103 THR A N 1
ATOM 797 C CA . THR A 1 103 ? -2.716 -6.556 -4.745 1.00 81.94 103 THR A CA 1
ATOM 798 C C . THR A 1 103 ? -2.023 -5.904 -5.936 1.00 81.94 103 THR A C 1
ATOM 800 O O . THR A 1 103 ? -2.608 -5.826 -7.012 1.00 81.94 103 THR A O 1
ATOM 803 N N . MET A 1 104 ? -0.809 -5.381 -5.754 1.00 84.81 104 MET A N 1
ATOM 804 C CA . MET A 1 104 ? -0.051 -4.738 -6.826 1.00 84.81 104 MET A CA 1
ATOM 805 C C . MET A 1 104 ? 0.646 -5.781 -7.709 1.00 84.81 104 MET A C 1
ATOM 807 O O . MET A 1 104 ? 1.280 -6.708 -7.210 1.00 84.81 104 MET A O 1
ATOM 811 N N . ASP A 1 105 ? 0.574 -5.596 -9.028 1.00 88.00 105 ASP A N 1
ATOM 812 C CA . ASP A 1 105 ? 1.282 -6.431 -10.004 1.00 88.00 105 ASP A CA 1
ATOM 813 C C . ASP A 1 105 ? 2.771 -6.045 -10.067 1.00 88.00 105 ASP A C 1
ATOM 815 O O . ASP A 1 105 ? 3.225 -5.275 -10.921 1.00 88.00 105 ASP A O 1
ATOM 819 N N . TRP A 1 106 ? 3.538 -6.537 -9.094 1.00 88.69 106 TRP A N 1
ATOM 820 C CA . TRP A 1 106 ? 4.976 -6.280 -8.998 1.00 88.69 106 TRP A CA 1
ATOM 821 C C . TRP A 1 106 ? 5.760 -6.850 -10.177 1.00 88.69 106 TRP A C 1
ATOM 823 O O . TRP A 1 106 ? 6.766 -6.256 -10.570 1.00 88.69 106 TRP A O 1
ATOM 833 N N . ASP A 1 107 ? 5.294 -7.947 -10.772 1.00 89.19 107 ASP A N 1
ATOM 834 C CA . ASP A 1 107 ? 5.937 -8.545 -11.938 1.00 89.19 107 ASP A CA 1
ATOM 835 C C . ASP A 1 107 ? 5.847 -7.600 -13.140 1.00 89.19 107 ASP A C 1
ATOM 837 O O . ASP A 1 107 ? 6.863 -7.346 -13.794 1.00 89.19 107 ASP A O 1
ATOM 841 N N . ALA A 1 108 ? 4.686 -6.980 -13.379 1.00 86.25 108 ALA A N 1
ATOM 842 C CA . ALA A 1 108 ? 4.542 -5.957 -14.414 1.00 86.25 108 ALA A CA 1
ATOM 843 C C . ALA A 1 108 ? 5.426 -4.723 -14.154 1.00 86.25 108 ALA A C 1
ATOM 845 O O . ALA A 1 108 ? 6.042 -4.191 -15.084 1.00 86.25 108 ALA A O 1
ATOM 846 N N . VAL A 1 109 ? 5.534 -4.277 -12.898 1.00 84.88 109 VAL A N 1
ATOM 847 C CA . VAL A 1 109 ? 6.388 -3.138 -12.510 1.00 84.88 109 VAL A CA 1
ATOM 848 C C . VAL A 1 109 ? 7.868 -3.447 -12.767 1.00 84.88 109 VAL A C 1
ATOM 850 O O . VAL A 1 109 ? 8.579 -2.634 -13.364 1.00 84.88 109 VAL A O 1
ATOM 853 N N . ILE A 1 110 ? 8.331 -4.635 -12.370 1.00 89.31 110 ILE A N 1
ATOM 854 C CA . ILE A 1 110 ? 9.711 -5.102 -12.572 1.00 89.31 110 ILE A CA 1
ATOM 855 C C . ILE A 1 110 ? 10.005 -5.305 -14.066 1.00 89.31 110 ILE A C 1
ATOM 857 O O . ILE A 1 110 ? 11.075 -4.915 -14.548 1.00 89.31 110 ILE A O 1
ATOM 861 N N . ALA A 1 111 ? 9.062 -5.869 -14.823 1.00 86.31 111 ALA A N 1
ATOM 862 C CA . ALA A 1 111 ? 9.200 -6.070 -16.262 1.00 86.31 111 ALA A CA 1
ATOM 863 C C . ALA A 1 111 ? 9.352 -4.733 -17.003 1.00 86.31 111 ALA A C 1
ATOM 865 O O . ALA A 1 111 ? 10.262 -4.578 -17.817 1.00 86.31 111 ALA A O 1
ATO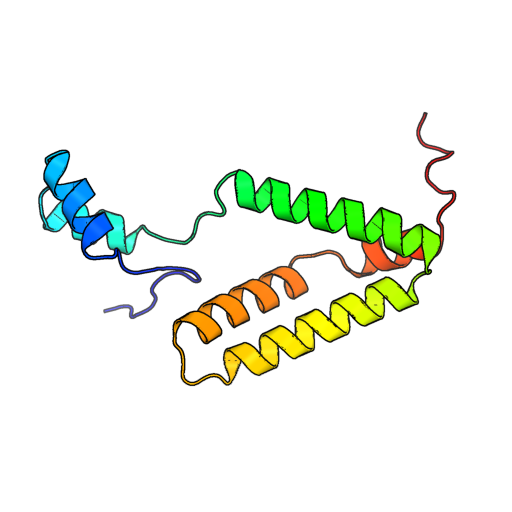M 866 N N . ARG A 1 112 ? 8.541 -3.724 -16.659 1.00 81.25 112 ARG A N 1
ATOM 867 C CA . ARG A 1 112 ? 8.661 -2.371 -17.229 1.00 81.25 112 ARG A CA 1
ATOM 868 C C . ARG A 1 112 ? 9.975 -1.685 -16.867 1.00 81.25 112 ARG A C 1
ATOM 870 O O . ARG A 1 112 ? 10.552 -1.001 -17.704 1.00 81.25 112 ARG A O 1
ATOM 877 N N . ALA A 1 113 ? 10.482 -1.887 -15.651 1.00 83.25 113 ALA A N 1
ATOM 878 C CA . ALA A 1 113 ? 11.804 -1.391 -15.266 1.00 83.25 113 ALA A CA 1
ATOM 879 C C . ALA A 1 113 ? 12.946 -2.081 -16.040 1.00 83.25 113 ALA A C 1
ATOM 881 O O . ALA A 1 113 ? 14.006 -1.490 -16.230 1.00 83.25 113 ALA A O 1
ATOM 882 N N . SER A 1 114 ? 12.726 -3.314 -16.509 1.00 77.94 114 SER A N 1
ATOM 883 C CA . SER A 1 114 ? 13.682 -4.070 -17.331 1.00 77.94 114 SER A CA 1
ATOM 884 C C . SER A 1 114 ? 13.696 -3.634 -18.802 1.00 77.94 114 SER A C 1
ATOM 886 O O . SER A 1 114 ? 14.673 -3.905 -19.495 1.00 77.94 114 SER A O 1
ATOM 888 N N . ASN A 1 115 ? 12.637 -2.971 -19.280 1.00 72.88 115 ASN A N 1
ATOM 889 C CA . ASN A 1 115 ? 12.509 -2.511 -20.663 1.00 72.88 115 ASN A CA 1
ATOM 890 C C . ASN A 1 115 ? 11.984 -1.057 -20.732 1.00 72.88 115 ASN A C 1
ATOM 892 O O . ASN A 1 115 ? 10.799 -0.832 -20.993 1.00 72.88 115 ASN A O 1
ATOM 896 N N . PRO A 1 116 ? 12.846 -0.055 -20.468 1.00 62.75 116 PRO A N 1
ATOM 897 C CA . PRO A 1 116 ? 12.441 1.347 -20.359 1.00 62.75 116 PRO A CA 1
ATOM 898 C C . PRO A 1 116 ? 11.969 1.989 -21.677 1.00 62.75 116 PRO A C 1
ATOM 900 O O . PRO A 1 116 ? 11.309 3.027 -21.613 1.00 62.75 116 PRO A O 1
ATOM 903 N N . ASP A 1 117 ? 12.265 1.378 -22.832 1.00 62.69 117 ASP A N 1
ATOM 904 C CA . ASP A 1 117 ? 11.958 1.896 -24.178 1.00 62.69 117 ASP A CA 1
ATOM 905 C C . ASP A 1 117 ? 10.546 1.546 -24.684 1.00 62.69 117 ASP A C 1
ATOM 907 O O . ASP A 1 117 ? 10.117 2.035 -25.728 1.00 62.69 117 ASP A O 1
ATOM 911 N N . TRP A 1 118 ? 9.762 0.764 -23.934 1.00 52.91 118 TRP A N 1
ATOM 912 C CA . TRP A 1 118 ? 8.409 0.346 -24.340 1.00 52.91 118 TRP A CA 1
ATOM 913 C C . TRP A 1 118 ? 7.371 1.485 -24.416 1.00 52.91 118 TRP A C 1
ATOM 915 O O . TRP A 1 118 ? 6.231 1.264 -24.809 1.00 52.91 118 TRP A O 1
ATOM 925 N N . SER A 1 119 ? 7.756 2.721 -24.082 1.00 51.84 119 SER A N 1
ATOM 926 C CA . SER A 1 119 ? 6.962 3.927 -24.352 1.00 51.84 119 SER A CA 1
ATOM 927 C C . SER A 1 119 ? 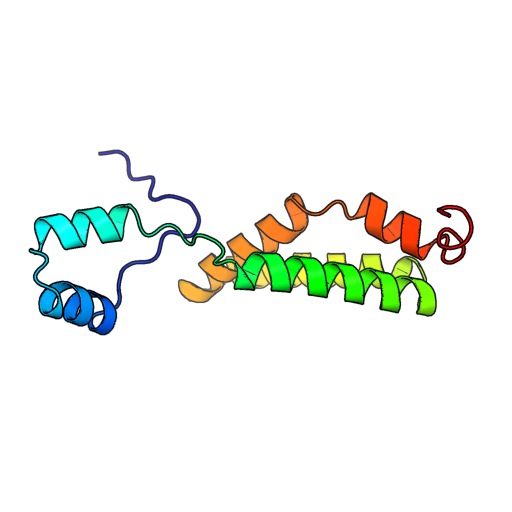7.006 4.397 -25.814 1.00 51.84 119 SER A C 1
ATOM 929 O O . SER A 1 119 ? 6.347 5.380 -26.128 1.00 51.84 119 SER A O 1
ATOM 931 N N . ALA A 1 120 ? 7.777 3.746 -26.693 1.00 48.72 120 ALA A N 1
ATOM 932 C CA . ALA A 1 120 ? 7.902 4.139 -28.100 1.00 48.72 120 ALA A CA 1
ATOM 933 C C . ALA A 1 120 ? 6.919 3.440 -29.067 1.00 48.72 120 ALA A C 1
ATOM 935 O O . ALA A 1 120 ? 6.880 3.810 -30.234 1.00 48.72 120 ALA A O 1
ATOM 936 N N . GLU A 1 121 ? 6.133 2.449 -28.621 1.00 42.62 121 GLU A N 1
ATOM 937 C CA . GLU A 1 121 ? 5.271 1.632 -29.507 1.00 42.62 121 GLU A CA 1
ATOM 938 C C . GLU A 1 121 ? 3.762 1.744 -29.218 1.00 42.62 121 GLU A C 1
ATOM 940 O O . GLU A 1 121 ? 2.978 0.911 -29.666 1.00 42.62 121 GLU A O 1
ATOM 945 N N . ALA A 1 122 ? 3.330 2.771 -28.485 1.00 43.38 122 ALA A N 1
ATOM 946 C CA . ALA A 1 122 ? 1.910 3.052 -28.268 1.00 43.38 122 ALA A CA 1
ATOM 947 C C . ALA A 1 122 ? 1.554 4.475 -28.727 1.00 43.38 122 ALA A C 1
ATOM 949 O O . ALA A 1 122 ? 1.183 5.305 -27.902 1.00 43.38 122 ALA A O 1
ATOM 950 N N . ASP A 1 123 ? 1.689 4.720 -30.033 1.00 38.91 123 ASP A N 1
ATOM 951 C CA . ASP A 1 123 ? 0.994 5.781 -30.783 1.00 38.91 123 ASP A CA 1
ATOM 952 C C . ASP A 1 123 ? 0.200 5.143 -31.936 1.00 38.91 123 ASP A C 1
ATOM 954 O O . ASP A 1 123 ? 0.785 4.306 -32.667 1.00 38.91 123 ASP A O 1
#

Foldseek 3Di:
DPPCQDQQQDADDPVRVVVCVVVPDDPVVSVVVSSVRHPDCDVVNVVVLVVVLVVLLVVLLVPALVSLVVVLVVLLVQLVVLCPDPDPVSVSVSVVSVVSSVPDPSVVSNVSSHPVPVVPPDD

Sequence (123 aa):
MPDDKPLGWRPFTEEDRARQRAIGYDEETIDELELSNVYSPNEHAIWAVELGVAMLHAAGRRHGPDFARDVLSALQSRAKRLSGSESSDDRVEGAMVANLVATMDWDAVIARASNPDWSAEAD

pLDDT: mean 77.04, std 14.22, range [38.91, 95.31]